Protein AF-A0A9Q1L3Q6-F1 (afdb_monomer_lite)

Radius of gyration: 24.38 Å; chains: 1; bounding box: 57×31×68 Å

Sequence (154 aa):
MLFAVGFIFLFTIGGLTGIVLANSGLDIALHDTYYMVAHFHYVLSMGAVFALFAGFHYWVGLSGMPRRIPDYPDAYAGWNSLSSFGSYISVVGICRFFVVVTITSSSGKNKRCAPSPWAIEQNPTTPEWMVQNPPAFHTFGELPAIKETESYVK

Secondary structure (DSSP, 8-state):
-HHHHHHHHHHHHHHHHHHHHT-HHHHHHHTTSHHHHHHHHHHSHHHHHHHHHHHHHHHHHHTT--TT-S---GGGHHHHHHHHHHHHHHHHHHHHHHHHHHHHHHS----PPPS-TT-SSSS-SSGGGGS-SSPPSSS-SS------------

Structure (mmCIF, N/CA/C/O backbone):
data_AF-A0A9Q1L3Q6-F1
#
_entry.id   AF-A0A9Q1L3Q6-F1
#
loop_
_atom_site.group_PDB
_atom_site.id
_atom_site.type_symbol
_atom_site.label_atom_id
_atom_site.label_alt_id
_atom_site.label_comp_id
_atom_site.label_asym_id
_atom_site.label_entity_id
_atom_site.label_seq_id
_atom_site.pdbx_PDB_ins_code
_atom_site.Cartn_x
_atom_site.Cartn_y
_atom_site.Cartn_z
_atom_site.occupancy
_atom_site.B_iso_or_equiv
_atom_site.auth_seq_id
_atom_site.auth_comp_id
_atom_site.auth_asym_id
_atom_site.auth_atom_id
_atom_site.pdbx_PDB_model_num
ATOM 1 N N . MET A 1 1 ? -1.006 -6.965 12.594 1.00 76.25 1 MET A N 1
ATOM 2 C CA . MET A 1 1 ? 0.444 -6.679 12.493 1.00 76.25 1 MET A CA 1
ATOM 3 C C . MET A 1 1 ? 1.090 -7.121 11.178 1.00 76.25 1 MET A C 1
ATOM 5 O O . MET A 1 1 ? 2.037 -6.470 10.770 1.00 76.25 1 MET A O 1
ATOM 9 N N . LEU A 1 2 ? 0.586 -8.147 10.473 1.00 69.31 2 LEU A N 1
ATOM 10 C CA . LEU A 1 2 ? 1.202 -8.666 9.233 1.00 69.31 2 LEU A CA 1
ATOM 11 C C . LEU A 1 2 ? 1.526 -7.595 8.172 1.00 69.31 2 LEU A C 1
ATOM 13 O O . LEU A 1 2 ? 2.633 -7.582 7.646 1.00 69.31 2 LEU A O 1
ATOM 17 N N . PHE A 1 3 ? 0.606 -6.663 7.905 1.00 73.06 3 PHE A N 1
ATOM 18 C CA . PHE A 1 3 ? 0.838 -5.580 6.939 1.00 73.06 3 PHE A CA 1
ATOM 19 C C . PHE A 1 3 ? 1.938 -4.603 7.371 1.00 73.06 3 PHE A C 1
ATOM 21 O O . PHE A 1 3 ? 2.746 -4.198 6.544 1.00 73.06 3 PHE A O 1
ATOM 28 N N . ALA A 1 4 ? 2.009 -4.264 8.662 1.00 71.81 4 ALA A N 1
ATOM 29 C CA . ALA A 1 4 ? 3.053 -3.392 9.197 1.00 71.81 4 ALA A CA 1
ATOM 30 C C . ALA A 1 4 ? 4.431 -4.069 9.141 1.00 71.81 4 ALA A C 1
ATOM 32 O O . ALA A 1 4 ? 5.402 -3.448 8.730 1.00 71.81 4 ALA A O 1
ATOM 33 N N . VAL A 1 5 ? 4.504 -5.360 9.479 1.00 77.19 5 VAL A N 1
ATOM 34 C CA . VAL A 1 5 ? 5.742 -6.150 9.375 1.00 77.19 5 VAL A CA 1
ATOM 35 C C . VAL A 1 5 ? 6.205 -6.246 7.920 1.00 77.19 5 VAL A C 1
ATOM 37 O O . VAL A 1 5 ? 7.378 -6.019 7.641 1.00 77.19 5 VAL A O 1
ATOM 40 N N . GLY A 1 6 ? 5.288 -6.519 6.986 1.00 76.00 6 GLY A N 1
ATOM 41 C CA . GLY A 1 6 ? 5.593 -6.531 5.555 1.00 76.00 6 GLY A CA 1
ATOM 42 C C . GLY A 1 6 ? 6.084 -5.173 5.048 1.00 76.00 6 GLY A C 1
ATOM 43 O O . GLY A 1 6 ? 7.076 -5.118 4.326 1.00 76.0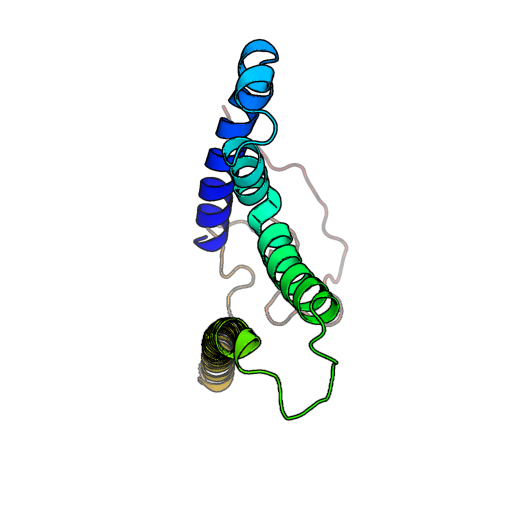0 6 GLY A O 1
ATOM 44 N N . PHE A 1 7 ? 5.444 -4.081 5.475 1.00 77.88 7 PHE A N 1
ATOM 45 C CA . PHE A 1 7 ? 5.878 -2.722 5.154 1.00 77.88 7 PHE A CA 1
ATOM 46 C C . PHE A 1 7 ? 7.282 -2.427 5.688 1.00 77.88 7 PHE A C 1
ATOM 48 O O . PHE A 1 7 ? 8.132 -2.007 4.912 1.00 77.88 7 PHE A O 1
ATOM 55 N N . ILE A 1 8 ? 7.547 -2.690 6.973 1.00 81.06 8 ILE A N 1
ATOM 56 C CA . ILE A 1 8 ? 8.865 -2.469 7.586 1.00 81.06 8 ILE A CA 1
ATOM 57 C C . ILE A 1 8 ? 9.928 -3.274 6.840 1.00 81.06 8 ILE A C 1
ATOM 59 O O . ILE A 1 8 ? 10.939 -2.712 6.450 1.00 81.06 8 ILE A O 1
ATOM 63 N N . PHE A 1 9 ? 9.686 -4.558 6.570 1.00 81.88 9 PHE A N 1
ATOM 64 C CA . PHE A 1 9 ? 10.639 -5.401 5.850 1.00 81.88 9 PHE A CA 1
ATOM 65 C C . PHE A 1 9 ? 10.983 -4.848 4.456 1.00 81.88 9 PHE A C 1
ATOM 67 O O . PHE A 1 9 ? 12.162 -4.667 4.146 1.00 81.88 9 PHE A O 1
ATOM 74 N N . LEU A 1 10 ? 9.974 -4.530 3.630 1.00 79.31 10 LEU A N 1
ATOM 75 C CA . LEU A 1 10 ? 10.202 -3.960 2.294 1.00 79.31 10 LEU A CA 1
ATOM 76 C C . LEU A 1 10 ? 10.886 -2.590 2.373 1.00 79.31 10 LEU A C 1
ATOM 78 O O . LEU A 1 10 ? 11.839 -2.334 1.637 1.00 79.31 10 LEU A O 1
ATOM 82 N N . PHE A 1 11 ? 10.422 -1.725 3.274 1.00 84.44 11 PHE A N 1
ATOM 83 C CA . PHE A 1 11 ? 10.943 -0.372 3.427 1.00 84.44 11 PHE A CA 1
ATOM 84 C C . PHE A 1 11 ? 12.377 -0.366 3.962 1.00 84.44 11 PHE A C 1
ATOM 86 O O . PHE A 1 11 ? 13.180 0.443 3.516 1.00 84.44 11 PHE A O 1
ATOM 93 N N . THR A 1 12 ? 12.744 -1.286 4.859 1.00 88.00 12 THR A N 1
ATOM 94 C CA . THR A 1 12 ? 14.122 -1.427 5.348 1.00 88.00 12 THR A CA 1
ATOM 95 C C . THR A 1 12 ? 15.062 -1.869 4.230 1.00 88.00 12 THR A C 1
ATOM 97 O O . THR A 1 12 ? 16.119 -1.269 4.070 1.00 88.00 12 THR A O 1
ATOM 100 N N . ILE A 1 13 ? 14.686 -2.857 3.410 1.00 88.31 13 ILE A N 1
ATOM 101 C CA . ILE A 1 13 ? 15.505 -3.276 2.256 1.00 88.31 13 ILE A CA 1
ATOM 102 C C . ILE A 1 13 ? 15.629 -2.135 1.233 1.00 88.31 13 ILE A C 1
ATOM 104 O O . ILE A 1 13 ? 16.727 -1.846 0.747 1.00 88.31 13 ILE A O 1
ATOM 108 N N . GLY A 1 14 ? 14.526 -1.435 0.953 1.00 87.50 14 GLY A N 1
ATOM 109 C CA . GLY A 1 14 ? 14.535 -0.226 0.130 1.00 87.50 14 GLY A CA 1
ATOM 110 C C . GLY A 1 14 ? 15.448 0.861 0.702 1.00 87.50 14 GLY A C 1
ATOM 111 O O . GLY A 1 14 ? 16.291 1.395 -0.007 1.00 87.50 14 GLY A O 1
ATOM 112 N N . GLY A 1 15 ? 15.373 1.136 2.000 1.00 88.62 15 GLY A N 1
ATOM 113 C CA . GLY A 1 15 ? 16.220 2.119 2.675 1.00 88.62 15 GLY A CA 1
ATOM 114 C C . GLY A 1 15 ? 17.710 1.768 2.626 1.00 88.62 15 GLY A C 1
ATOM 115 O O . GLY A 1 15 ? 18.526 2.629 2.306 1.00 88.62 15 GLY A O 1
ATOM 116 N N . LEU A 1 16 ? 18.076 0.502 2.862 1.00 93.06 16 LEU A N 1
ATOM 117 C CA . LEU A 1 16 ? 19.472 0.042 2.823 1.00 93.06 16 LE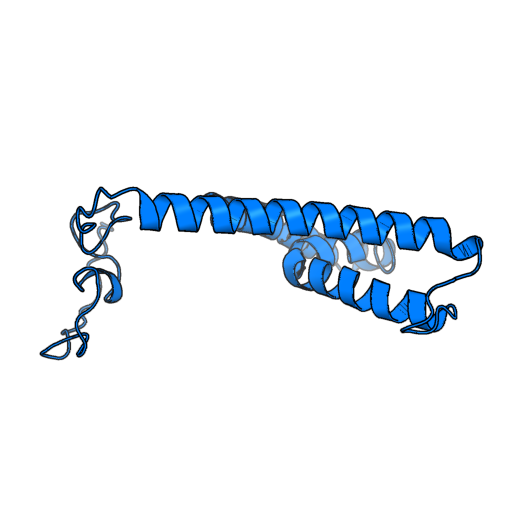U A CA 1
ATOM 118 C C . LEU A 1 16 ? 20.102 0.201 1.433 1.00 93.06 16 LEU A C 1
ATOM 120 O O . LEU A 1 16 ? 21.255 0.614 1.328 1.00 93.06 16 LEU A O 1
ATOM 124 N N . THR A 1 17 ? 19.347 -0.069 0.365 1.00 91.12 17 THR A N 1
ATOM 125 C CA . THR A 1 17 ? 19.823 0.172 -1.012 1.00 91.12 17 THR A CA 1
ATOM 126 C C . THR A 1 17 ? 19.997 1.665 -1.318 1.00 91.12 17 THR A C 1
ATOM 128 O O . THR A 1 17 ? 20.873 2.031 -2.098 1.00 91.12 17 THR A O 1
ATOM 131 N N . GLY A 1 18 ? 19.256 2.546 -0.637 1.00 89.12 18 GLY A N 1
ATOM 132 C CA . GLY A 1 18 ? 19.403 4.001 -0.764 1.00 89.12 18 GLY A CA 1
ATOM 133 C C . GLY A 1 18 ? 20.691 4.540 -0.156 1.00 89.12 18 GLY A C 1
ATOM 134 O O . GLY A 1 18 ? 21.278 5.472 -0.694 1.00 89.12 18 GLY A O 1
ATOM 135 N N . ILE A 1 19 ? 21.184 3.917 0.919 1.00 92.44 19 ILE A N 1
ATOM 136 C CA . ILE A 1 19 ? 22.479 4.273 1.522 1.00 92.44 19 ILE A CA 1
ATOM 137 C C . ILE A 1 19 ? 23.620 4.036 0.523 1.00 92.44 19 ILE A C 1
ATOM 139 O O . ILE A 1 19 ? 24.554 4.831 0.453 1.00 92.44 19 ILE A O 1
ATOM 143 N N . VAL A 1 20 ? 23.535 2.966 -0.274 1.00 91.50 20 VAL A N 1
ATOM 144 C CA . VAL A 1 20 ? 24.528 2.656 -1.314 1.00 91.50 20 VAL A CA 1
ATOM 145 C C . VAL A 1 20 ? 24.481 3.690 -2.441 1.00 91.50 20 VAL A C 1
ATOM 147 O O . VAL A 1 20 ? 25.534 4.164 -2.858 1.00 91.50 20 VAL A O 1
ATOM 150 N N . LEU A 1 21 ? 23.282 4.087 -2.884 1.00 89.56 21 LEU A N 1
ATOM 151 C CA . LEU A 1 21 ? 23.102 5.136 -3.900 1.00 89.56 21 LEU A CA 1
ATOM 152 C C . LEU A 1 21 ? 23.512 6.531 -3.414 1.00 89.56 21 LEU A C 1
ATOM 154 O O . LEU A 1 21 ? 23.900 7.370 -4.216 1.00 89.56 21 LEU A O 1
ATOM 158 N N . ALA A 1 22 ? 23.484 6.789 -2.106 1.00 91.38 22 ALA A N 1
ATOM 159 C CA . ALA A 1 22 ? 23.954 8.058 -1.552 1.00 91.38 22 ALA A CA 1
ATOM 160 C C . ALA A 1 22 ? 25.485 8.237 -1.656 1.00 91.38 22 ALA A C 1
ATOM 162 O O . ALA A 1 22 ? 25.994 9.336 -1.429 1.00 91.38 22 ALA A O 1
ATOM 163 N N . ASN A 1 23 ? 26.236 7.178 -1.986 1.00 94.88 23 ASN A N 1
ATOM 164 C CA . ASN A 1 23 ? 27.669 7.260 -2.242 1.00 94.88 23 ASN A CA 1
ATOM 165 C C . ASN A 1 23 ? 27.929 7.695 -3.691 1.00 94.88 23 ASN A C 1
ATOM 167 O O . ASN A 1 23 ? 27.738 6.915 -4.620 1.00 94.88 23 ASN A O 1
ATOM 171 N N . SER A 1 24 ? 28.462 8.905 -3.873 1.00 89.88 24 SER A N 1
ATOM 172 C CA . SER A 1 24 ? 28.727 9.487 -5.196 1.00 89.88 24 SER A CA 1
ATOM 173 C C . SER A 1 24 ? 29.686 8.674 -6.073 1.00 89.88 24 SER A C 1
ATOM 175 O O . SER A 1 24 ? 29.558 8.693 -7.293 1.00 89.88 24 SER A O 1
ATOM 177 N N . GLY A 1 25 ? 30.640 7.946 -5.484 1.00 91.50 25 GLY A N 1
ATOM 178 C CA . GLY A 1 25 ? 31.569 7.101 -6.235 1.00 91.50 25 GLY A CA 1
ATOM 179 C C . GLY A 1 25 ? 30.912 5.831 -6.776 1.00 91.50 25 GLY A C 1
ATOM 180 O O . GLY A 1 25 ? 31.247 5.386 -7.871 1.00 91.50 25 GLY A O 1
ATOM 181 N N . LEU A 1 26 ? 29.967 5.259 -6.023 1.00 89.75 26 LEU A N 1
ATOM 182 C CA . LEU A 1 26 ? 29.191 4.092 -6.453 1.00 89.75 26 LEU A CA 1
ATOM 183 C C . LEU A 1 26 ? 28.023 4.479 -7.359 1.00 89.75 26 LEU A C 1
ATOM 185 O O . LEU A 1 26 ? 27.696 3.716 -8.264 1.00 89.75 26 LEU A O 1
ATOM 189 N N . ASP A 1 27 ? 27.439 5.660 -7.156 1.00 91.06 27 ASP A N 1
ATOM 190 C CA . ASP A 1 27 ? 26.358 6.178 -7.990 1.00 91.06 27 ASP A CA 1
ATOM 191 C C . ASP A 1 27 ? 26.787 6.248 -9.458 1.00 91.06 27 ASP A C 1
ATOM 193 O O . ASP A 1 27 ? 26.083 5.727 -10.305 1.00 91.06 27 ASP A O 1
ATOM 197 N N . ILE A 1 28 ? 28.010 6.698 -9.766 1.00 91.12 28 ILE A N 1
ATOM 198 C CA . ILE A 1 28 ? 28.540 6.710 -11.146 1.00 91.12 28 ILE A CA 1
ATOM 199 C C . ILE A 1 28 ? 28.439 5.334 -11.834 1.00 91.12 28 ILE A C 1
ATOM 201 O O . ILE A 1 28 ? 28.194 5.262 -13.036 1.00 91.12 28 ILE A O 1
ATOM 205 N N . ALA A 1 29 ? 28.634 4.240 -11.091 1.00 91.19 29 ALA A N 1
ATOM 206 C CA . ALA A 1 29 ? 28.574 2.882 -11.630 1.00 91.19 29 ALA A CA 1
ATOM 207 C C . ALA A 1 29 ? 27.155 2.282 -11.633 1.00 91.19 29 ALA A C 1
ATOM 209 O O . ALA A 1 29 ? 26.886 1.356 -12.397 1.00 91.19 29 ALA A O 1
ATOM 210 N N . LEU A 1 30 ? 26.267 2.763 -10.759 1.00 91.94 30 LEU A N 1
ATOM 211 C CA . LEU A 1 30 ? 24.918 2.224 -10.554 1.00 91.94 30 LEU A CA 1
ATOM 212 C C . LEU A 1 30 ? 23.820 3.091 -11.190 1.00 91.94 30 LEU A C 1
ATOM 214 O O . LEU A 1 30 ? 22.677 2.630 -11.299 1.00 91.94 30 LEU A O 1
ATOM 218 N N . HIS A 1 31 ? 24.155 4.302 -11.632 1.00 92.75 31 HIS A N 1
ATOM 219 C CA . HIS A 1 31 ? 23.248 5.235 -12.286 1.00 92.75 31 HIS A CA 1
ATOM 220 C C . HIS A 1 31 ? 22.663 4.616 -13.559 1.00 92.75 31 HIS A C 1
ATOM 222 O O . HIS A 1 31 ? 23.350 3.917 -14.302 1.00 92.75 31 HIS A O 1
ATOM 228 N N . ASP A 1 32 ? 21.366 4.834 -13.784 1.00 88.62 32 ASP A N 1
ATOM 229 C CA . ASP A 1 32 ? 20.590 4.283 -14.908 1.00 88.62 32 ASP A CA 1
ATOM 230 C C . ASP A 1 32 ? 20.598 2.747 -15.036 1.00 88.62 32 ASP A C 1
ATOM 232 O O . ASP A 1 32 ? 20.167 2.187 -16.047 1.00 88.62 32 ASP A O 1
ATOM 236 N N . THR A 1 33 ? 21.028 2.033 -13.993 1.00 91.81 33 THR A N 1
ATOM 237 C CA . THR A 1 33 ? 20.904 0.575 -13.921 1.00 91.81 33 THR A CA 1
ATOM 238 C C . THR A 1 33 ? 19.617 0.153 -13.213 1.00 91.81 33 THR A C 1
ATOM 240 O O . THR A 1 33 ? 18.973 0.919 -12.488 1.00 91.81 33 THR A O 1
ATOM 243 N N . TYR A 1 34 ? 19.272 -1.133 -13.334 1.00 88.06 34 TYR A N 1
ATOM 244 C CA . TYR A 1 34 ? 18.162 -1.727 -12.581 1.00 88.06 34 TYR A CA 1
ATOM 245 C C . TYR A 1 34 ? 18.317 -1.616 -11.060 1.00 88.06 34 TYR A C 1
ATOM 247 O O . TYR A 1 34 ? 17.325 -1.765 -10.351 1.00 88.06 34 TYR A O 1
ATOM 255 N N . TYR A 1 35 ? 19.518 -1.329 -10.546 1.00 87.44 35 TYR A N 1
ATOM 256 C CA . TYR A 1 35 ? 19.735 -1.104 -9.120 1.00 87.44 35 TYR A CA 1
ATOM 257 C C . TYR A 1 35 ? 18.986 0.143 -8.619 1.00 87.44 35 TYR A C 1
ATOM 259 O O . TYR A 1 35 ? 18.279 0.072 -7.614 1.00 87.44 35 TYR A O 1
ATOM 267 N N . MET A 1 36 ? 19.057 1.256 -9.360 1.00 86.12 36 MET A N 1
ATOM 268 C CA . MET A 1 36 ? 18.342 2.500 -9.047 1.00 86.12 36 MET A CA 1
ATOM 269 C C . MET A 1 36 ? 16.824 2.309 -9.153 1.00 86.12 36 MET A C 1
ATOM 271 O O . MET A 1 36 ? 16.079 2.660 -8.237 1.00 86.12 36 MET A O 1
ATOM 275 N N . VAL A 1 37 ? 16.365 1.641 -10.215 1.00 83.94 37 VAL A N 1
ATOM 276 C CA . VAL A 1 37 ? 14.944 1.319 -10.403 1.00 83.94 37 VAL A CA 1
ATOM 277 C C . VAL A 1 37 ? 14.427 0.444 -9.258 1.00 83.94 37 VAL A C 1
ATOM 279 O O . VAL A 1 37 ? 13.413 0.779 -8.648 1.00 83.94 37 VAL A O 1
ATOM 282 N N . ALA A 1 38 ? 15.127 -0.642 -8.915 1.00 83.75 38 ALA A N 1
ATOM 283 C CA . ALA A 1 38 ? 14.736 -1.546 -7.835 1.00 83.75 38 ALA A CA 1
ATOM 284 C C . ALA A 1 38 ? 14.705 -0.844 -6.470 1.00 83.75 38 ALA A C 1
ATOM 286 O O . ALA A 1 38 ? 13.758 -1.048 -5.711 1.00 83.75 38 ALA A O 1
ATOM 287 N N . HIS A 1 39 ? 15.681 0.024 -6.179 1.00 87.00 39 HIS A N 1
ATOM 288 C CA . HIS A 1 39 ? 15.695 0.843 -4.967 1.00 87.00 39 HIS A CA 1
ATOM 289 C C . HIS A 1 39 ? 14.400 1.656 -4.822 1.00 87.00 39 HIS A C 1
ATOM 291 O O . HIS A 1 39 ? 13.682 1.519 -3.826 1.00 87.00 39 HIS A O 1
ATOM 297 N N . PHE A 1 40 ? 14.040 2.429 -5.852 1.00 84.19 40 PHE A N 1
ATOM 298 C CA . PHE A 1 40 ? 12.799 3.201 -5.843 1.00 84.19 40 PHE A CA 1
ATOM 299 C C . PHE A 1 40 ? 11.559 2.310 -5.771 1.00 84.19 40 PHE A C 1
ATOM 301 O O . PHE A 1 40 ? 10.601 2.679 -5.104 1.00 84.19 40 PHE A O 1
ATOM 308 N N . HIS A 1 41 ? 11.561 1.122 -6.380 1.00 78.94 41 HIS A N 1
ATOM 309 C CA . HIS A 1 41 ? 10.427 0.197 -6.291 1.00 78.94 41 HIS A CA 1
ATOM 310 C C . HIS A 1 41 ? 10.250 -0.394 -4.890 1.00 78.94 41 HIS A C 1
ATOM 312 O O . HIS A 1 41 ? 9.114 -0.597 -4.474 1.00 78.94 41 HIS A O 1
ATOM 318 N N . TYR A 1 42 ? 11.320 -0.634 -4.131 1.00 78.69 42 TYR A N 1
ATOM 319 C CA . TYR A 1 42 ? 11.202 -1.089 -2.743 1.00 78.69 42 TYR A CA 1
ATOM 320 C C . TYR A 1 42 ? 10.733 0.027 -1.800 1.00 78.69 42 TYR A C 1
ATOM 322 O O . TYR A 1 42 ? 9.905 -0.227 -0.925 1.00 78.69 42 TYR A O 1
ATOM 330 N N . VAL A 1 43 ? 11.190 1.267 -2.010 1.00 77.00 43 VAL A N 1
ATOM 331 C CA . VAL A 1 43 ? 10.812 2.430 -1.182 1.00 77.00 43 VAL A CA 1
ATOM 332 C C . VAL A 1 43 ? 9.424 2.973 -1.540 1.00 77.00 43 VAL A C 1
ATOM 334 O O . VAL A 1 43 ? 8.643 3.318 -0.657 1.00 77.00 43 VAL A O 1
ATOM 337 N N . LEU A 1 44 ? 9.081 3.008 -2.828 1.00 77.75 44 LEU A N 1
ATOM 338 C CA . LEU A 1 44 ? 7.818 3.530 -3.351 1.00 77.75 44 LEU A CA 1
ATOM 339 C C . LEU A 1 44 ? 6.816 2.420 -3.681 1.00 77.75 44 LEU A C 1
ATOM 341 O O . LEU A 1 44 ? 5.864 2.700 -4.393 1.00 77.75 44 LEU A O 1
ATOM 345 N N . SER A 1 45 ? 6.986 1.179 -3.210 1.00 66.75 45 SER A N 1
ATOM 346 C CA . SER A 1 45 ? 6.264 -0.012 -3.714 1.00 66.75 45 SER A CA 1
ATOM 347 C C . SER A 1 45 ? 4.745 0.142 -3.895 1.00 66.75 45 SER A C 1
ATOM 349 O O . SER A 1 45 ? 4.209 -0.297 -4.909 1.00 66.75 45 SER A O 1
ATOM 351 N N . MET A 1 46 ? 4.039 0.837 -2.997 1.00 63.34 46 MET A N 1
ATOM 352 C CA . MET A 1 46 ? 2.616 1.181 -3.184 1.00 63.34 46 MET A CA 1
ATOM 353 C C . MET A 1 46 ? 2.375 2.122 -4.379 1.00 63.34 46 MET A C 1
ATOM 355 O O . MET A 1 46 ? 1.477 1.892 -5.188 1.00 63.34 46 MET A O 1
ATOM 359 N N . GLY A 1 47 ? 3.204 3.156 -4.520 1.00 60.19 47 GLY A N 1
ATOM 360 C CA . GLY A 1 47 ? 3.241 4.026 -5.693 1.00 60.19 47 GLY A CA 1
ATOM 361 C C . GLY A 1 47 ? 3.739 3.311 -6.951 1.00 60.19 47 GLY A C 1
ATOM 362 O O . GLY A 1 47 ? 3.254 3.615 -8.030 1.00 60.19 47 GLY A O 1
ATOM 363 N N . ALA A 1 48 ? 4.629 2.321 -6.831 1.00 61.38 48 ALA A N 1
ATOM 364 C CA . ALA A 1 48 ? 5.132 1.521 -7.944 1.00 61.38 48 ALA A CA 1
ATOM 365 C C . ALA A 1 48 ? 4.064 0.571 -8.497 1.00 61.38 48 ALA A C 1
ATOM 367 O O . ALA A 1 48 ? 3.938 0.444 -9.708 1.00 61.38 48 ALA A O 1
ATOM 368 N N . VAL A 1 49 ? 3.237 -0.039 -7.640 1.00 66.44 49 VAL A N 1
ATOM 369 C CA . VAL A 1 49 ? 2.063 -0.815 -8.078 1.00 66.44 49 VAL A CA 1
ATOM 370 C C . VAL A 1 49 ? 1.074 0.097 -8.808 1.00 66.44 49 VAL A C 1
ATOM 372 O O . VAL A 1 49 ? 0.639 -0.229 -9.911 1.00 66.44 49 VAL A O 1
ATOM 375 N N . PHE A 1 50 ? 0.772 1.277 -8.257 1.00 61.69 50 PHE A N 1
ATOM 376 C CA . PHE A 1 50 ? -0.071 2.269 -8.931 1.00 61.69 50 PHE A CA 1
ATOM 377 C C . PHE A 1 50 ? 0.535 2.748 -10.264 1.00 61.69 50 PHE A C 1
ATOM 379 O O . PHE A 1 50 ? -0.172 2.809 -11.267 1.00 61.69 50 PHE A O 1
ATOM 386 N N . ALA A 1 51 ? 1.839 3.025 -10.307 1.00 58.28 51 ALA A N 1
ATOM 387 C CA . ALA A 1 51 ? 2.564 3.458 -11.498 1.00 58.28 51 ALA A CA 1
ATOM 388 C C . ALA A 1 51 ? 2.700 2.345 -12.547 1.00 58.28 51 ALA A C 1
ATOM 390 O O . ALA A 1 51 ? 2.672 2.644 -13.734 1.00 58.28 51 ALA A O 1
ATOM 391 N N . LEU A 1 52 ? 2.774 1.072 -12.147 1.00 64.94 52 LEU A N 1
ATOM 392 C CA . LEU A 1 52 ? 2.711 -0.078 -13.052 1.00 64.94 52 LEU A CA 1
ATOM 393 C C . LEU A 1 52 ? 1.341 -0.175 -13.716 1.00 64.94 52 LEU A C 1
ATOM 395 O O . LEU A 1 52 ? 1.268 -0.326 -14.932 1.00 64.94 52 LEU A O 1
ATOM 399 N N . PHE A 1 53 ? 0.251 -0.037 -12.956 1.00 64.56 53 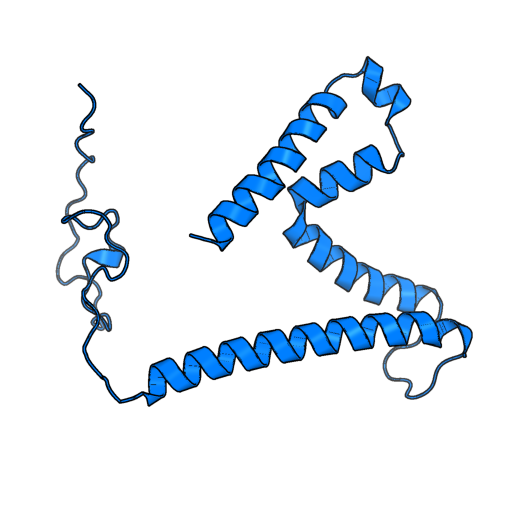PHE A N 1
ATOM 400 C CA . PHE A 1 53 ? -1.094 -0.031 -13.535 1.00 64.56 53 PHE A CA 1
ATOM 401 C C . PHE A 1 53 ? -1.340 1.209 -14.402 1.00 64.56 53 PHE A C 1
ATOM 403 O O . PHE A 1 53 ? -1.865 1.081 -15.509 1.00 64.56 53 PHE A O 1
ATOM 410 N N . ALA A 1 54 ? -0.938 2.396 -13.946 1.00 63.62 54 ALA A N 1
ATOM 411 C CA . ALA A 1 54 ? -1.063 3.641 -14.700 1.00 63.62 54 ALA A CA 1
ATOM 412 C C . ALA A 1 54 ? -0.189 3.633 -15.964 1.00 63.62 54 ALA A C 1
ATOM 414 O O . ALA A 1 54 ? -0.649 4.010 -17.040 1.00 63.62 54 ALA A O 1
ATOM 415 N N . GLY A 1 55 ? 1.041 3.135 -15.852 1.00 66.62 55 GLY A N 1
ATOM 416 C CA . GLY A 1 55 ? 1.982 2.955 -16.947 1.00 66.62 55 GLY A CA 1
ATOM 417 C C . GLY A 1 55 ? 1.476 1.939 -17.962 1.00 66.62 55 GLY A C 1
ATOM 418 O O . GLY A 1 55 ? 1.410 2.249 -19.145 1.00 66.62 55 GLY A O 1
ATOM 419 N N . PHE A 1 56 ? 1.015 0.769 -17.523 1.00 67.94 56 PHE A N 1
ATOM 420 C CA . PHE A 1 56 ? 0.400 -0.217 -18.411 1.00 67.94 56 PHE A CA 1
ATOM 421 C C . PHE A 1 56 ? -0.750 0.400 -19.230 1.00 67.94 56 PHE A C 1
ATOM 423 O O . PHE A 1 56 ? -0.767 0.276 -20.451 1.00 67.94 56 PHE A O 1
ATOM 430 N N . HIS A 1 57 ? -1.651 1.162 -18.597 1.00 65.12 57 HIS A N 1
ATOM 431 C CA . HIS A 1 57 ? -2.738 1.864 -19.298 1.00 65.12 57 HIS A CA 1
ATOM 432 C C . HIS A 1 57 ? -2.262 2.995 -20.224 1.00 65.12 57 HIS A C 1
ATOM 434 O O . HIS A 1 57 ? -2.950 3.329 -21.192 1.00 65.12 57 HIS A O 1
ATOM 440 N N . TYR A 1 58 ? -1.123 3.614 -19.920 1.00 68.12 58 TYR A N 1
ATOM 441 C CA . TYR A 1 58 ? -0.547 4.700 -20.707 1.00 68.12 58 TYR A CA 1
ATOM 442 C C . TYR A 1 58 ? 0.211 4.178 -21.937 1.00 68.12 58 TYR A C 1
ATOM 444 O O . TYR A 1 58 ? -0.097 4.578 -23.059 1.00 68.12 58 TYR A O 1
ATOM 452 N N . TRP A 1 59 ? 1.146 3.240 -21.757 1.00 67.38 59 TRP A N 1
ATOM 453 C CA . TRP A 1 59 ? 1.993 2.711 -22.832 1.00 67.38 59 TRP A CA 1
ATOM 454 C C . TRP A 1 59 ? 1.251 1.784 -23.792 1.00 67.38 59 TRP A C 1
ATOM 456 O O . TRP A 1 59 ? 1.501 1.877 -24.988 1.00 67.38 59 TRP A O 1
ATOM 466 N N . VAL A 1 60 ? 0.297 0.969 -23.323 1.00 68.44 60 VAL A N 1
ATOM 467 C CA . VAL A 1 60 ? -0.571 0.176 -24.219 1.00 68.44 60 VAL A CA 1
ATOM 468 C C . VAL A 1 60 ? -1.433 1.096 -25.099 1.00 68.44 60 VAL A C 1
ATOM 470 O O . VAL A 1 60 ? -1.656 0.822 -26.278 1.00 68.44 60 VAL A O 1
ATOM 473 N N . GLY A 1 61 ? -1.855 2.246 -24.561 1.00 64.62 61 GLY A N 1
ATOM 474 C CA . GLY A 1 61 ? -2.526 3.289 -25.338 1.00 64.62 61 GLY A CA 1
ATOM 475 C C . GLY A 1 61 ? -1.604 3.946 -26.370 1.00 64.62 61 GLY A C 1
ATOM 476 O O . GLY A 1 61 ? -2.010 4.138 -27.514 1.00 64.62 61 GLY A O 1
ATOM 477 N N . LEU A 1 62 ? -0.357 4.249 -25.991 1.00 69.12 62 LEU A N 1
ATOM 478 C CA . LEU A 1 62 ? 0.644 4.855 -26.876 1.00 69.12 62 LEU A CA 1
ATOM 479 C C . LEU A 1 62 ? 1.097 3.912 -27.999 1.00 69.12 62 LEU A C 1
ATOM 481 O O . LEU A 1 62 ? 1.328 4.366 -29.115 1.00 69.12 62 LEU A O 1
ATOM 485 N N . SER A 1 63 ? 1.190 2.606 -27.735 1.00 71.62 63 SER A N 1
ATOM 486 C CA . SER A 1 63 ? 1.525 1.612 -28.759 1.00 71.62 63 SER A CA 1
ATOM 487 C C . SER A 1 63 ? 0.413 1.449 -29.807 1.00 71.62 63 SER A C 1
ATOM 489 O O . SER A 1 63 ? 0.637 0.874 -30.867 1.00 71.62 63 SER A O 1
ATOM 491 N N . GLY A 1 64 ? -0.768 2.028 -29.579 1.00 71.81 64 GLY A N 1
ATOM 492 C CA . GLY A 1 64 ? -1.855 2.042 -30.553 1.00 71.81 64 GLY A CA 1
ATOM 493 C C . GLY A 1 64 ? -2.944 1.023 -30.253 1.00 71.81 64 GLY A C 1
ATOM 494 O O . GLY A 1 64 ? -3.621 0.592 -31.180 1.00 71.81 64 GLY A O 1
ATOM 495 N N . MET A 1 65 ? -3.137 0.644 -28.983 1.00 76.44 65 MET A N 1
ATOM 496 C CA . MET A 1 65 ? -4.364 -0.017 -28.540 1.00 76.44 65 MET A CA 1
ATOM 497 C C . MET A 1 65 ? -5.397 1.059 -28.151 1.00 76.44 65 MET A C 1
ATOM 499 O O . MET A 1 65 ? -5.339 1.618 -27.049 1.00 76.44 65 MET A O 1
ATOM 503 N N . PRO A 1 66 ? -6.337 1.412 -29.045 1.00 72.38 66 PRO A N 1
ATOM 504 C CA . PRO A 1 66 ? -7.391 2.369 -28.740 1.00 72.38 66 PRO A CA 1
ATOM 505 C C . PRO A 1 66 ? -8.317 1.846 -27.637 1.00 72.38 66 PRO A C 1
ATOM 507 O O . PRO A 1 66 ? -8.658 0.667 -27.561 1.00 72.38 66 PRO A O 1
ATOM 510 N N . ARG A 1 67 ? -8.763 2.751 -26.764 1.00 76.62 67 ARG A N 1
ATOM 511 C CA . ARG A 1 67 ? -9.728 2.415 -25.711 1.00 76.62 67 ARG A CA 1
ATOM 512 C C . ARG A 1 67 ? -11.091 2.113 -26.338 1.00 76.62 67 ARG A C 1
ATOM 514 O O . ARG A 1 67 ? -11.513 2.823 -27.244 1.00 76.62 67 ARG A O 1
ATOM 521 N N . ARG A 1 68 ? -11.822 1.154 -25.757 1.00 79.38 68 ARG A N 1
ATOM 522 C CA . ARG A 1 68 ? -13.200 0.770 -26.142 1.00 79.38 68 ARG A CA 1
ATOM 523 C C . ARG A 1 68 ? -13.327 0.075 -27.504 1.00 79.38 68 ARG A C 1
ATOM 525 O O . ARG A 1 68 ? -14.421 0.063 -28.061 1.00 79.38 68 ARG A O 1
ATOM 532 N N . ILE A 1 69 ? -12.250 -0.515 -28.015 1.00 78.44 69 ILE A N 1
ATOM 533 C CA . ILE A 1 69 ? -12.314 -1.396 -29.184 1.00 78.44 69 ILE A CA 1
ATOM 534 C C . ILE A 1 69 ? -12.366 -2.860 -28.699 1.00 78.44 69 ILE A C 1
ATOM 536 O O . ILE A 1 69 ? -11.551 -3.228 -27.850 1.00 78.44 69 ILE A O 1
ATOM 540 N N . PRO A 1 70 ? -13.345 -3.671 -29.150 1.00 77.44 70 PRO A N 1
ATOM 541 C CA . PRO A 1 70 ? -13.484 -5.070 -28.730 1.00 77.44 70 PRO A CA 1
ATOM 542 C C . PRO A 1 70 ? -12.349 -5.991 -29.200 1.00 77.44 70 PRO A C 1
ATOM 544 O O . PRO A 1 70 ? -12.071 -6.996 -28.550 1.00 77.44 70 PRO A O 1
ATOM 547 N N . ASP A 1 71 ? -11.714 -5.663 -30.321 1.00 80.81 71 ASP A N 1
ATOM 548 C CA . ASP A 1 71 ? -10.663 -6.423 -30.987 1.00 80.81 71 ASP A CA 1
ATOM 549 C C . ASP A 1 71 ? -9.335 -5.645 -31.053 1.00 80.81 71 ASP A C 1
ATOM 551 O O . ASP A 1 71 ? -9.288 -4.417 -31.025 1.00 80.81 71 ASP A O 1
ATOM 555 N N . TYR A 1 72 ? -8.212 -6.364 -31.082 1.00 79.56 72 TYR A N 1
ATOM 556 C CA . TYR A 1 72 ? -6.876 -5.766 -31.122 1.00 79.56 72 TYR A CA 1
ATOM 557 C C . TYR A 1 72 ? -5.895 -6.671 -31.893 1.00 79.56 72 TYR A C 1
ATOM 559 O O . TYR A 1 72 ? -6.099 -7.887 -31.936 1.00 79.56 72 TYR A O 1
ATOM 567 N N . PRO A 1 73 ? -4.829 -6.111 -32.500 1.00 84.69 73 PRO A N 1
ATOM 568 C CA . PRO A 1 73 ? -3.798 -6.892 -33.187 1.00 84.69 73 PRO A CA 1
ATOM 569 C C . PRO A 1 73 ? -3.163 -7.967 -32.295 1.00 84.69 73 PRO A C 1
ATOM 571 O O . PRO A 1 73 ? -2.943 -7.745 -31.103 1.00 84.69 73 PRO A O 1
ATOM 574 N N . ASP A 1 74 ? -2.800 -9.105 -32.884 1.00 84.75 74 ASP A N 1
ATOM 575 C CA . ASP A 1 74 ? -2.165 -10.249 -32.209 1.00 84.75 74 ASP A CA 1
ATOM 576 C C . ASP A 1 74 ? -0.917 -9.878 -31.383 1.00 84.75 74 ASP A C 1
ATOM 578 O O . ASP A 1 74 ? -0.696 -10.441 -30.309 1.00 84.75 74 ASP A O 1
ATOM 582 N N . ALA A 1 75 ? -0.169 -8.856 -31.804 1.00 83.69 75 ALA A N 1
ATOM 583 C CA . ALA A 1 75 ? 0.958 -8.273 -31.076 1.00 83.69 75 ALA A CA 1
ATOM 584 C C . ALA A 1 75 ? 0.624 -7.839 -29.629 1.00 83.69 75 ALA A C 1
ATOM 586 O O . ALA A 1 75 ? 1.502 -7.844 -28.764 1.00 83.69 75 ALA A O 1
ATOM 587 N N . TYR A 1 76 ? -0.635 -7.497 -29.330 1.00 80.44 76 TYR A N 1
ATOM 588 C CA . TYR A 1 76 ? -1.083 -7.094 -27.989 1.00 80.44 76 TYR A CA 1
ATOM 589 C C . TYR A 1 76 ? -1.658 -8.238 -27.149 1.00 80.44 76 TYR A C 1
ATOM 591 O O . TYR A 1 76 ? -1.972 -8.033 -25.974 1.00 80.44 76 TYR A O 1
ATOM 599 N N . ALA A 1 77 ? -1.754 -9.456 -27.692 1.00 82.31 77 ALA A N 1
ATOM 600 C CA . ALA A 1 77 ? -2.328 -10.600 -26.985 1.00 82.31 77 ALA A CA 1
ATOM 601 C C . ALA A 1 77 ? -1.589 -10.926 -25.678 1.00 82.31 77 ALA A C 1
ATOM 603 O O . ALA A 1 77 ? -2.232 -11.193 -24.661 1.00 82.31 77 ALA A O 1
ATOM 604 N N . GLY A 1 78 ? -0.254 -10.837 -25.669 1.00 81.38 78 GLY A N 1
ATOM 605 C CA . GLY A 1 78 ? 0.548 -11.050 -24.459 1.00 81.38 78 GLY A CA 1
ATOM 606 C C . GLY A 1 78 ? 0.251 -10.020 -23.363 1.00 81.38 78 GLY A C 1
ATOM 607 O O . GLY A 1 78 ? 0.035 -10.384 -22.206 1.00 81.38 78 GLY A O 1
ATOM 608 N N . TRP A 1 79 ? 0.158 -8.740 -23.735 1.00 78.56 79 TRP A N 1
ATOM 609 C CA . TRP A 1 79 ? -0.150 -7.649 -22.807 1.00 78.56 79 TRP A CA 1
ATOM 610 C C . TRP A 1 79 ? -1.566 -7.753 -22.239 1.00 78.56 79 TRP A C 1
ATOM 612 O O . TRP A 1 79 ? -1.756 -7.591 -21.032 1.00 78.56 79 TRP A O 1
ATOM 622 N N . ASN A 1 80 ? -2.549 -8.098 -23.073 1.00 81.69 80 ASN A N 1
ATOM 623 C CA . ASN A 1 80 ? -3.913 -8.330 -22.607 1.00 81.69 80 ASN A CA 1
ATOM 624 C C . ASN A 1 80 ? -4.005 -9.544 -21.664 1.00 81.69 80 ASN A C 1
ATOM 626 O O . ASN A 1 80 ? -4.711 -9.489 -20.658 1.00 81.69 80 ASN A O 1
ATOM 630 N N . SER A 1 81 ? -3.256 -10.616 -21.939 1.00 82.81 81 SER A N 1
ATOM 631 C CA . SER A 1 81 ? -3.198 -11.803 -21.076 1.00 82.81 81 SER A CA 1
ATOM 632 C C . SER A 1 81 ? -2.647 -11.477 -19.683 1.00 82.81 81 SER A C 1
ATOM 634 O O . SER A 1 81 ? -3.259 -11.832 -18.674 1.00 82.81 81 SER A O 1
ATOM 636 N N . LEU A 1 82 ? -1.551 -10.713 -19.607 1.00 81.44 82 LEU A N 1
ATOM 637 C CA . LEU A 1 82 ? -0.975 -10.268 -18.334 1.00 81.44 82 LEU A CA 1
ATOM 638 C C . LEU A 1 82 ? -1.942 -9.370 -17.546 1.00 81.44 82 LEU A C 1
ATOM 640 O O . LEU A 1 82 ? -2.118 -9.558 -16.340 1.00 81.44 82 LEU A O 1
ATOM 644 N N . SER A 1 83 ? -2.599 -8.425 -18.225 1.00 80.25 83 SER A N 1
ATOM 645 C CA . SER A 1 83 ? -3.616 -7.558 -17.615 1.00 80.25 83 SER A CA 1
ATOM 646 C C . SER A 1 83 ? -4.793 -8.360 -17.066 1.00 80.25 83 SER A C 1
ATOM 648 O O . SER A 1 83 ? -5.218 -8.158 -15.927 1.00 80.25 83 SER A O 1
ATOM 650 N N . SER A 1 84 ? -5.271 -9.329 -17.848 1.00 82.69 84 SER A N 1
ATOM 651 C CA . SER A 1 84 ? -6.365 -10.221 -17.467 1.00 82.69 84 SER A CA 1
ATOM 652 C C . SER A 1 84 ? -5.990 -11.060 -16.248 1.00 82.69 84 SER A C 1
ATOM 654 O O . SER A 1 84 ? -6.761 -11.142 -15.296 1.00 82.69 84 SER A O 1
ATOM 656 N N . PHE A 1 85 ? -4.777 -11.616 -16.217 1.00 84.88 85 PHE A N 1
ATOM 657 C CA . PHE A 1 85 ? -4.274 -12.365 -15.066 1.00 84.88 85 PHE A CA 1
ATOM 658 C C . PHE A 1 85 ? -4.209 -11.507 -13.794 1.00 84.88 85 PHE A C 1
ATOM 660 O O . PHE A 1 85 ? -4.706 -11.920 -12.744 1.00 84.88 85 PHE A O 1
ATOM 667 N N . GLY A 1 86 ? -3.674 -10.285 -13.890 1.00 80.56 86 GLY A N 1
ATOM 668 C CA . GLY A 1 86 ? -3.670 -9.327 -12.782 1.00 80.56 86 GLY A CA 1
ATOM 669 C C . GLY A 1 86 ? -5.083 -8.982 -12.299 1.00 80.56 86 GLY A C 1
ATOM 670 O O . GLY A 1 86 ? -5.339 -8.975 -11.094 1.00 80.56 86 GLY A O 1
ATOM 671 N N . SER A 1 87 ? -6.020 -8.784 -13.232 1.00 81.12 87 SER A N 1
ATOM 672 C CA . SER A 1 87 ? -7.434 -8.541 -12.930 1.00 81.12 87 SER A CA 1
ATOM 673 C C . SER A 1 87 ? -8.067 -9.714 -12.176 1.00 81.12 87 SER A C 1
ATOM 675 O O . SER A 1 87 ? -8.706 -9.497 -11.146 1.00 81.12 87 SER A O 1
ATOM 677 N N . TYR A 1 88 ? -7.825 -10.960 -12.600 1.00 87.12 88 TYR A N 1
ATOM 678 C CA . TYR A 1 88 ? -8.328 -12.142 -11.894 1.00 87.12 88 TYR A CA 1
ATOM 679 C C . TYR A 1 88 ? -7.804 -12.230 -10.456 1.00 87.12 88 TYR A C 1
ATOM 681 O O . TYR A 1 88 ? -8.586 -12.502 -9.543 1.00 87.12 88 TYR A O 1
ATOM 689 N N . ILE A 1 89 ? -6.521 -11.938 -10.218 1.00 86.62 89 ILE A N 1
ATOM 690 C CA . ILE A 1 89 ? -5.954 -11.895 -8.858 1.00 86.62 89 ILE A CA 1
ATOM 691 C C . ILE A 1 89 ? -6.649 -10.820 -8.013 1.00 86.62 89 ILE A C 1
ATOM 693 O O . ILE A 1 89 ? -7.011 -11.079 -6.861 1.00 86.62 89 ILE A O 1
ATOM 697 N N . SER A 1 90 ? -6.882 -9.630 -8.575 1.00 84.00 90 SER A N 1
ATOM 698 C CA . SER A 1 90 ? -7.613 -8.561 -7.886 1.00 84.00 90 SER A CA 1
ATOM 699 C C . SER A 1 90 ? -9.048 -8.970 -7.552 1.00 84.00 90 SER A C 1
ATOM 701 O O . SER A 1 90 ? -9.490 -8.743 -6.427 1.00 84.00 90 SER A O 1
ATOM 703 N N . VAL A 1 91 ? -9.759 -9.625 -8.476 1.00 89.00 91 VAL A N 1
ATOM 704 C CA . VAL A 1 91 ? -11.120 -10.132 -8.241 1.00 89.00 91 VAL A CA 1
ATOM 705 C C . VAL A 1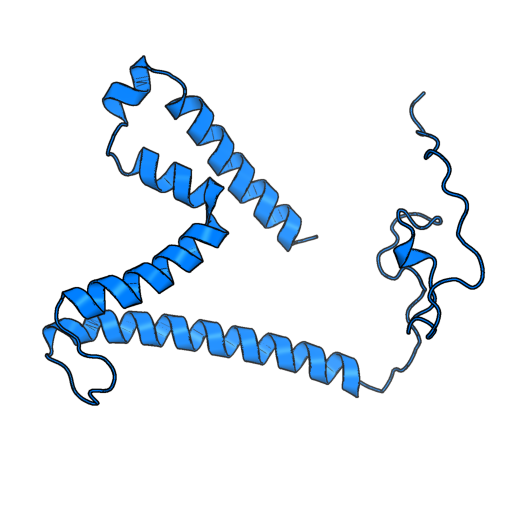 91 ? -11.127 -11.153 -7.106 1.00 89.00 91 VAL A C 1
ATOM 707 O O . VAL A 1 91 ? -11.932 -11.021 -6.188 1.00 89.00 91 VAL A O 1
ATOM 710 N N . VAL A 1 92 ? -10.201 -12.117 -7.093 1.00 91.56 92 VAL A N 1
ATOM 711 C CA . VAL A 1 92 ? -10.090 -13.099 -5.998 1.00 91.56 92 VAL A CA 1
ATOM 712 C C . VAL A 1 92 ? -9.823 -12.407 -4.656 1.00 91.56 92 VAL A C 1
ATOM 714 O O . VAL A 1 92 ? -10.459 -12.748 -3.655 1.00 91.56 92 VAL A O 1
ATOM 717 N N . GLY A 1 93 ? -8.939 -11.405 -4.624 1.00 87.38 93 GLY A N 1
ATOM 718 C CA . GLY A 1 93 ? -8.658 -10.608 -3.426 1.00 87.38 93 GLY A CA 1
ATOM 719 C C . GLY A 1 93 ? -9.884 -9.844 -2.913 1.00 87.38 93 GLY A C 1
ATOM 720 O O . GLY A 1 93 ? -10.197 -9.901 -1.722 1.00 87.38 93 GLY A O 1
ATOM 721 N N . ILE A 1 94 ? -10.623 -9.192 -3.815 1.00 89.19 94 ILE A N 1
ATOM 722 C CA . ILE A 1 94 ? -11.857 -8.459 -3.499 1.00 89.19 94 ILE A CA 1
ATOM 723 C C . ILE A 1 94 ? -12.948 -9.418 -3.008 1.00 89.19 94 ILE A C 1
ATOM 725 O O . ILE A 1 94 ? -13.566 -9.172 -1.971 1.00 89.19 94 ILE A O 1
ATOM 729 N N . CYS A 1 95 ? -13.156 -10.548 -3.688 1.00 91.62 95 CYS A N 1
ATOM 730 C CA . CYS A 1 95 ? -14.099 -11.576 -3.253 1.00 91.62 95 CYS A CA 1
ATOM 731 C C . CYS A 1 95 ? -13.742 -12.094 -1.858 1.00 91.62 95 CYS A C 1
ATOM 733 O O . CYS A 1 95 ? -14.617 -12.186 -1.000 1.00 91.62 95 CYS A O 1
ATOM 735 N N . ARG A 1 96 ? -12.461 -12.377 -1.584 1.00 91.31 96 ARG A N 1
ATOM 736 C CA . ARG A 1 96 ? -12.007 -12.816 -0.257 1.00 91.31 96 ARG A CA 1
ATOM 737 C C . ARG A 1 96 ? -12.289 -11.765 0.816 1.00 91.31 96 ARG A C 1
ATOM 739 O O . ARG A 1 96 ? -12.757 -12.138 1.891 1.00 91.31 96 ARG A O 1
ATOM 746 N N . PHE A 1 97 ? -12.047 -10.486 0.529 1.00 90.62 97 PHE A N 1
ATOM 747 C CA . PHE A 1 97 ? -12.373 -9.380 1.431 1.00 90.62 97 PHE A CA 1
ATOM 748 C C . PHE A 1 97 ? -13.872 -9.352 1.763 1.00 90.62 97 PHE A C 1
ATOM 750 O O . PHE A 1 97 ? -14.238 -9.404 2.938 1.00 90.62 97 PHE A O 1
ATOM 757 N N . PHE A 1 98 ? -14.749 -9.376 0.755 1.00 92.31 98 PHE A N 1
ATOM 758 C CA . PHE A 1 98 ? -16.197 -9.367 0.983 1.00 92.31 98 PHE A CA 1
ATOM 759 C C . PHE A 1 98 ? -16.716 -10.646 1.647 1.00 92.31 98 PHE A C 1
ATOM 761 O O . PHE A 1 98 ? -17.625 -10.570 2.471 1.00 92.31 98 PHE A O 1
ATOM 768 N N . VAL A 1 99 ? -16.125 -11.813 1.384 1.00 92.94 99 VAL A N 1
ATOM 769 C CA . VAL A 1 99 ? -16.432 -13.049 2.126 1.00 92.94 99 VAL A CA 1
ATOM 770 C C . VAL A 1 99 ? -16.106 -12.880 3.612 1.00 92.94 99 VAL A C 1
ATOM 772 O O . VAL A 1 99 ? -16.912 -13.242 4.464 1.00 92.94 99 VAL A O 1
ATOM 775 N N . VAL A 1 100 ? -14.958 -12.286 3.954 1.00 89.50 100 VAL A N 1
ATOM 776 C CA . VAL A 1 100 ? -14.608 -12.011 5.358 1.00 89.50 100 VAL A CA 1
ATOM 777 C C . VAL A 1 100 ? -15.590 -11.017 5.983 1.00 89.50 100 VAL A C 1
ATOM 779 O O . VAL A 1 100 ? -16.061 -11.259 7.093 1.00 89.50 100 VAL A O 1
ATOM 782 N N . VAL A 1 101 ? -15.947 -9.939 5.279 1.00 88.69 101 VAL A N 1
ATOM 783 C CA . VAL A 1 101 ? -16.910 -8.932 5.762 1.00 88.69 101 VAL A CA 1
ATOM 784 C C . VAL A 1 101 ? -18.294 -9.542 5.986 1.00 88.69 101 VAL A C 1
ATOM 786 O O . VAL A 1 101 ? -18.872 -9.369 7.057 1.00 88.69 101 VAL A O 1
ATOM 789 N N . THR A 1 102 ? -18.814 -10.294 5.015 1.00 88.50 102 THR A N 1
ATOM 790 C CA . THR A 1 102 ? -20.143 -10.918 5.094 1.00 88.50 102 THR A CA 1
ATOM 791 C C . THR A 1 102 ? -20.208 -11.978 6.182 1.00 88.50 102 THR A C 1
ATOM 793 O O . THR A 1 102 ? -21.149 -11.956 6.967 1.00 88.50 102 THR A O 1
ATOM 796 N N . ILE A 1 103 ? -19.196 -12.843 6.319 1.00 87.44 103 ILE A N 1
ATOM 797 C CA . ILE A 1 103 ? -19.131 -13.800 7.433 1.00 87.44 103 ILE A CA 1
ATOM 798 C C . ILE A 1 103 ? -19.088 -13.051 8.763 1.00 87.44 103 ILE A C 1
ATOM 800 O O . ILE A 1 103 ? -19.854 -13.388 9.657 1.00 87.44 103 ILE A O 1
ATOM 804 N N . THR A 1 104 ? -18.250 -12.021 8.900 1.00 83.44 104 THR A N 1
ATOM 805 C CA . THR A 1 104 ? -18.101 -11.271 10.160 1.00 83.44 104 THR A CA 1
ATOM 806 C C . THR A 1 104 ? -19.388 -10.540 10.546 1.00 83.44 104 THR A C 1
ATOM 808 O O . THR A 1 104 ? -19.777 -10.563 11.710 1.00 83.44 104 THR A O 1
ATOM 811 N N . SER A 1 105 ? -20.083 -9.943 9.576 1.00 82.00 105 SER A N 1
ATOM 812 C CA . SER A 1 105 ? -21.342 -9.227 9.802 1.00 82.00 105 SER A CA 1
ATOM 813 C C . SER A 1 105 ? -22.541 -10.169 9.994 1.00 82.00 105 SER A C 1
ATOM 815 O O . SER A 1 105 ? -23.410 -9.887 10.814 1.00 82.00 105 SER A O 1
ATOM 817 N N . SER A 1 106 ? -22.583 -11.304 9.287 1.00 81.12 106 SER A N 1
ATOM 818 C CA . SER A 1 106 ? -23.708 -12.252 9.289 1.00 81.12 106 SER A CA 1
ATOM 819 C C . SER A 1 106 ? -23.579 -13.382 10.315 1.00 81.12 106 SER A C 1
ATOM 821 O O . SER A 1 106 ? -24.555 -14.101 10.524 1.00 81.12 106 SER A O 1
ATOM 823 N N . SER A 1 107 ? -22.422 -13.584 10.963 1.00 73.06 107 SER A N 1
ATOM 824 C CA . SER A 1 107 ? -22.192 -14.736 11.860 1.00 73.06 107 SER A CA 1
ATOM 825 C C . SER A 1 107 ? -23.108 -14.778 13.093 1.00 73.06 107 SER A C 1
ATOM 827 O O . SER A 1 107 ? -23.029 -15.725 13.872 1.00 73.06 107 SER A O 1
ATOM 829 N N . GLY A 1 108 ? -23.946 -13.761 13.332 1.00 60.28 108 GLY A N 1
ATOM 830 C CA . GLY A 1 108 ? -24.988 -13.770 14.370 1.00 60.28 108 GLY A CA 1
ATOM 831 C C . GLY A 1 108 ? -24.471 -13.775 15.814 1.00 60.28 108 GLY A C 1
ATOM 832 O O . GLY A 1 108 ? -25.241 -13.601 16.755 1.00 60.28 108 GLY A O 1
ATOM 833 N N . LYS A 1 109 ? -23.157 -13.901 16.021 1.00 61.47 109 LYS A N 1
ATOM 834 C CA . LYS A 1 109 ? -22.480 -13.770 17.313 1.00 61.47 109 LYS A CA 1
ATOM 835 C C . LYS A 1 109 ? -22.279 -12.292 17.648 1.00 61.47 109 LYS A C 1
ATOM 837 O O . LYS A 1 109 ? -21.141 -11.887 17.849 1.00 61.47 109 LYS A O 1
ATOM 842 N N . ASN A 1 110 ? -23.369 -11.517 17.713 1.00 61.56 110 ASN A N 1
ATOM 843 C CA . ASN A 1 110 ? -23.450 -10.082 18.057 1.00 61.56 110 ASN A CA 1
ATOM 844 C C . ASN A 1 110 ? -22.940 -9.749 19.480 1.00 61.56 110 ASN A C 1
ATOM 846 O O . ASN A 1 110 ? -23.526 -8.957 20.215 1.00 61.56 110 ASN A O 1
ATOM 850 N N . LYS A 1 111 ? -21.847 -10.372 19.912 1.00 69.69 111 LYS A N 1
ATOM 851 C CA . LYS A 1 111 ? -21.095 -9.971 21.082 1.00 69.69 111 LYS A CA 1
ATOM 852 C C . LYS A 1 111 ? -20.382 -8.691 20.692 1.00 69.69 111 LYS A C 1
ATOM 854 O O . LYS A 1 111 ? -19.520 -8.705 19.817 1.00 69.69 111 LYS A O 1
ATOM 859 N N . ARG A 1 112 ? -20.781 -7.585 21.319 1.00 72.44 112 ARG A N 1
ATOM 860 C CA . ARG A 1 112 ? -20.058 -6.323 21.186 1.00 72.44 112 ARG A CA 1
ATOM 861 C C . ARG A 1 112 ? -18.602 -6.584 21.547 1.00 72.44 112 ARG A C 1
ATOM 863 O O . ARG A 1 112 ? -18.317 -7.135 22.611 1.00 72.44 112 ARG A O 1
ATOM 870 N N . CYS A 1 113 ? -17.702 -6.236 20.637 1.00 74.62 113 CYS A N 1
ATOM 871 C CA . CYS A 1 113 ? -16.281 -6.262 20.930 1.00 74.62 113 CYS A CA 1
ATOM 872 C C . CYS A 1 113 ? -15.998 -5.273 22.063 1.00 74.62 113 CYS A C 1
ATOM 874 O O . CYS A 1 113 ? -16.669 -4.242 22.174 1.00 74.62 113 CYS A O 1
ATOM 876 N N . ALA A 1 114 ? -15.000 -5.578 22.892 1.00 80.75 114 ALA A N 1
ATOM 877 C CA . ALA A 1 114 ? -14.503 -4.618 23.870 1.00 80.75 114 ALA A CA 1
ATOM 878 C C . ALA A 1 114 ? -14.145 -3.285 23.173 1.00 8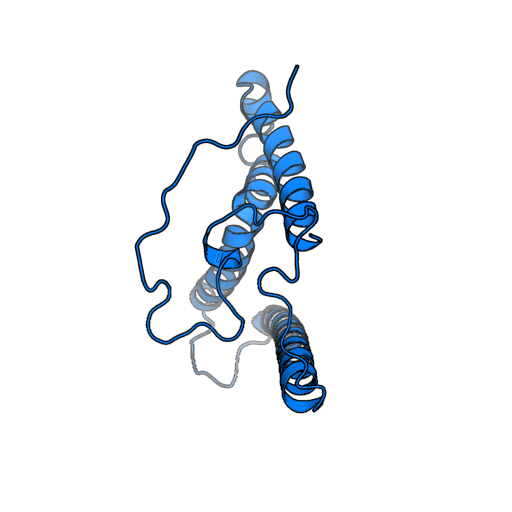0.75 114 ALA A C 1
ATOM 880 O O . ALA A 1 114 ? -13.817 -3.315 21.982 1.00 80.75 114 ALA A O 1
ATOM 881 N N . PRO A 1 115 ? -14.197 -2.134 23.875 1.00 81.50 115 PRO A N 1
ATOM 882 C CA . PRO A 1 115 ? -13.789 -0.831 23.337 1.00 81.50 115 PRO A CA 1
ATOM 883 C C . PRO A 1 115 ? -12.453 -0.885 22.588 1.00 81.50 115 PRO A C 1
ATOM 885 O O . PRO A 1 115 ? -12.364 -0.412 21.461 1.00 81.50 115 PRO A O 1
ATOM 888 N N . SER A 1 116 ? -11.473 -1.600 23.153 1.00 84.31 116 SER A N 1
ATOM 889 C CA . SER A 1 116 ? -10.180 -1.874 22.528 1.00 84.31 116 SER A CA 1
ATOM 890 C C . SER A 1 116 ? -10.002 -3.372 22.225 1.00 84.31 116 SER A C 1
ATOM 892 O O . SER A 1 116 ? -9.511 -4.124 23.067 1.00 84.31 116 SER A O 1
ATOM 894 N N . PRO A 1 117 ? -10.409 -3.857 21.037 1.00 80.75 117 PRO A N 1
ATOM 895 C CA . PRO A 1 117 ? -10.263 -5.266 20.661 1.00 80.75 117 PRO A CA 1
ATOM 896 C C . PRO A 1 117 ? -8.817 -5.659 20.323 1.00 80.75 117 PRO A C 1
ATOM 898 O O . PRO A 1 117 ? -8.514 -6.847 20.235 1.00 80.75 117 PRO A O 1
ATOM 901 N N . TRP A 1 118 ? -7.935 -4.675 20.128 1.00 81.12 118 TRP A N 1
ATOM 902 C CA . TRP A 1 118 ? -6.520 -4.866 19.797 1.00 81.12 118 TRP A CA 1
ATOM 903 C C . TRP A 1 118 ? -5.585 -4.498 20.956 1.00 81.12 118 TRP A C 1
ATOM 905 O O . TRP A 1 118 ? -4.378 -4.393 20.743 1.00 81.12 118 TRP A O 1
ATOM 915 N N . ALA A 1 119 ? -6.131 -4.270 22.157 1.00 77.31 119 ALA A N 1
ATOM 916 C CA . ALA A 1 119 ? -5.352 -3.883 23.324 1.00 77.31 119 ALA A CA 1
ATOM 917 C C . ALA A 1 119 ? -4.316 -4.957 23.673 1.00 77.31 119 ALA A C 1
ATOM 919 O O . ALA A 1 119 ? -4.651 -6.132 23.829 1.00 77.31 119 ALA A O 1
ATOM 920 N N . ILE A 1 120 ? -3.062 -4.536 23.817 1.00 70.12 120 ILE A N 1
ATOM 921 C CA . ILE A 1 120 ? -1.983 -5.362 24.374 1.00 70.12 120 ILE A CA 1
ATOM 922 C C . ILE A 1 120 ? -1.846 -5.089 25.882 1.00 70.12 120 ILE A C 1
ATOM 924 O O . ILE A 1 120 ? -1.501 -5.985 26.647 1.00 70.12 120 ILE A O 1
ATOM 928 N N . GLU A 1 121 ? -2.190 -3.874 26.313 1.00 69.25 121 GLU A N 1
ATOM 929 C CA . GLU A 1 121 ? -2.160 -3.418 27.702 1.00 69.25 121 GLU A CA 1
ATOM 930 C C . GLU A 1 121 ? -3.567 -3.063 28.201 1.00 69.25 121 GLU A C 1
ATOM 932 O O . GLU A 1 121 ? -4.500 -2.891 27.420 1.00 69.25 121 GLU A O 1
ATOM 937 N N . GLN A 1 122 ? -3.733 -2.963 29.523 1.00 67.06 122 GLN A N 1
ATOM 938 C CA . GLN A 1 122 ? -5.028 -2.683 30.160 1.00 67.06 122 GLN A CA 1
ATOM 939 C C . GLN A 1 122 ? -5.567 -1.283 29.827 1.00 67.06 122 GLN A C 1
ATOM 941 O O . GLN A 1 122 ? -6.781 -1.084 29.827 1.00 67.06 122 GLN A O 1
ATOM 946 N N . ASN A 1 123 ? -4.675 -0.334 29.527 1.00 68.56 123 ASN A N 1
ATOM 947 C CA . ASN A 1 123 ? -5.037 1.032 29.175 1.00 68.56 123 ASN A CA 1
ATOM 948 C C . ASN A 1 123 ? -5.081 1.221 27.648 1.00 68.56 123 ASN A C 1
ATOM 950 O O . ASN A 1 123 ? -4.214 0.709 26.936 1.00 68.56 123 ASN A O 1
ATOM 954 N N . PRO A 1 124 ? -6.065 1.974 27.124 1.00 70.06 124 PRO A N 1
ATOM 955 C CA . PRO A 1 124 ? -6.106 2.330 25.714 1.00 70.06 124 PRO A CA 1
ATOM 956 C C . PRO A 1 124 ? -4.919 3.235 25.375 1.00 70.06 124 PRO A C 1
ATOM 958 O O . PRO A 1 124 ? -4.701 4.258 26.018 1.00 70.06 124 PRO A O 1
ATOM 961 N N . THR A 1 125 ? -4.165 2.865 24.342 1.00 75.19 125 THR A N 1
ATOM 962 C CA . THR A 1 125 ? -2.980 3.610 23.891 1.00 75.19 125 THR A CA 1
ATOM 963 C C . THR A 1 125 ? -3.329 4.950 23.256 1.00 75.19 125 THR A C 1
ATOM 965 O O . THR A 1 125 ? -2.502 5.854 23.214 1.00 75.19 125 THR A O 1
ATOM 968 N N . THR A 1 126 ? -4.541 5.069 22.720 1.00 81.94 126 THR A N 1
ATOM 969 C CA . THR A 1 126 ? -4.989 6.224 21.946 1.00 81.94 126 THR A CA 1
ATOM 970 C C . THR A 1 126 ? -6.495 6.467 22.156 1.00 81.94 126 THR A C 1
ATOM 972 O O 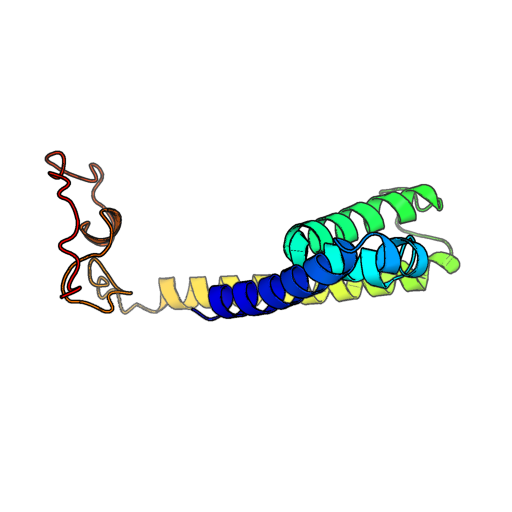. THR A 1 126 ? -7.234 5.521 22.464 1.00 81.94 126 THR A O 1
ATOM 975 N N . PRO A 1 127 ? -6.977 7.724 22.043 1.00 83.81 127 PRO A N 1
ATOM 976 C CA . PRO A 1 127 ? -8.341 8.103 22.426 1.00 83.81 127 PRO A CA 1
ATOM 977 C C . PRO A 1 127 ? -9.471 7.381 21.684 1.00 83.81 127 PRO A C 1
ATOM 979 O O . PRO A 1 127 ? -10.557 7.229 22.244 1.00 83.81 127 PRO A O 1
ATOM 982 N N . GLU A 1 128 ? -9.249 6.912 20.455 1.00 83.62 128 GLU A N 1
ATOM 983 C CA . GLU A 1 128 ? -10.253 6.177 19.677 1.00 83.62 128 GLU A CA 1
ATOM 984 C C . GLU A 1 128 ? -10.692 4.874 20.357 1.00 83.62 128 GLU A C 1
ATOM 986 O O . GLU A 1 128 ? -11.833 4.449 20.190 1.00 83.62 128 GLU A O 1
ATOM 991 N N . TRP A 1 129 ? -9.827 4.281 21.185 1.00 85.19 129 TRP A N 1
ATOM 992 C CA . TRP A 1 129 ? -10.103 3.035 21.901 1.00 85.19 129 TRP A CA 1
ATOM 993 C C . TRP A 1 129 ? -10.779 3.237 23.262 1.00 85.19 129 TRP A C 1
ATOM 995 O O . TRP A 1 129 ? -11.098 2.257 23.937 1.00 85.19 129 TRP A O 1
ATOM 1005 N N . MET A 1 130 ? -11.019 4.487 23.676 1.00 82.69 130 MET A N 1
ATOM 1006 C CA . MET A 1 130 ? -11.800 4.803 24.882 1.00 82.69 130 MET A CA 1
ATOM 1007 C C . MET A 1 130 ? -13.314 4.699 24.649 1.00 82.69 130 MET A C 1
ATOM 1009 O O . MET A 1 130 ? -14.093 4.712 25.602 1.00 82.69 130 MET A O 1
ATOM 1013 N N . VAL A 1 131 ? -13.747 4.616 23.389 1.00 85.25 131 VAL A N 1
ATOM 1014 C CA . VAL A 1 131 ? -15.159 4.672 23.001 1.00 85.25 131 VAL A CA 1
ATOM 1015 C C . VAL A 1 131 ? -15.733 3.261 22.851 1.00 85.25 131 VAL A C 1
ATOM 1017 O O . VAL A 1 131 ? -15.063 2.323 22.429 1.00 85.25 131 VAL A O 1
ATOM 1020 N N . GLN A 1 132 ? -17.007 3.098 23.205 1.00 83.62 132 GLN A N 1
ATOM 1021 C CA . GLN A 1 132 ? -17.733 1.839 23.023 1.00 83.62 132 GLN A CA 1
ATOM 1022 C C . GLN A 1 132 ? -17.943 1.486 21.540 1.00 83.62 132 GLN A C 1
ATOM 1024 O O . GLN A 1 132 ? -18.024 2.365 20.688 1.00 83.62 132 GLN A O 1
ATOM 1029 N N . ASN A 1 133 ? -18.099 0.190 21.248 1.00 80.75 133 ASN A N 1
ATOM 1030 C CA . ASN A 1 133 ? -18.400 -0.320 19.909 1.00 80.75 133 ASN A CA 1
ATOM 1031 C C . ASN A 1 133 ? -19.872 -0.787 19.820 1.00 80.75 133 ASN A C 1
ATOM 1033 O O . ASN A 1 133 ? -20.260 -1.688 20.574 1.00 80.75 133 ASN A O 1
ATOM 1037 N N . PRO A 1 134 ? -20.698 -0.256 18.894 1.00 85.38 134 PRO A N 1
ATOM 1038 C CA . PRO A 1 134 ? -20.419 0.852 17.973 1.00 85.38 134 PRO A CA 1
ATOM 1039 C C . PRO A 1 134 ? -20.345 2.213 18.697 1.00 85.38 134 PRO A C 1
ATOM 1041 O O . PRO A 1 134 ? -20.991 2.365 19.739 1.00 85.38 134 PRO A O 1
ATOM 1044 N N . PRO A 1 135 ? -19.611 3.202 18.151 1.00 85.88 135 PRO A N 1
ATOM 1045 C CA . PRO A 1 135 ? -19.528 4.534 18.742 1.00 85.88 135 PRO A CA 1
ATOM 1046 C C . PRO A 1 135 ? -20.899 5.198 18.888 1.00 85.88 135 PRO A C 1
ATOM 1048 O O . PRO A 1 135 ? -21.783 5.031 18.044 1.00 85.88 135 PRO A O 1
ATOM 1051 N N . ALA A 1 136 ? -21.072 5.971 19.960 1.00 85.88 136 ALA A N 1
ATOM 1052 C CA . ALA A 1 136 ? -22.251 6.812 20.131 1.00 85.88 136 ALA A CA 1
ATOM 1053 C C . ALA A 1 136 ? -22.246 7.970 19.115 1.00 85.88 136 ALA A C 1
ATOM 1055 O O . ALA A 1 136 ? -21.196 8.351 18.604 1.00 85.88 136 ALA A O 1
ATOM 1056 N N . PHE A 1 137 ? -23.420 8.556 18.850 1.00 87.12 137 PHE A N 1
ATOM 1057 C CA . PHE A 1 137 ? -23.564 9.679 17.911 1.00 87.12 137 PHE A CA 1
ATOM 1058 C C . PHE A 1 137 ? -22.666 10.875 18.273 1.00 87.12 137 PHE A C 1
ATOM 1060 O O . PHE A 1 137 ? -22.079 11.506 17.398 1.00 87.12 137 PHE A O 1
ATOM 1067 N N . HIS A 1 138 ? -22.515 11.136 19.572 1.00 87.69 138 HIS A N 1
ATOM 1068 C CA . HIS A 1 138 ? -21.479 12.009 20.107 1.00 87.69 138 HIS A CA 1
ATOM 1069 C C . HIS A 1 138 ? -20.378 11.140 20.717 1.00 87.69 138 HIS A C 1
ATOM 1071 O O . HIS A 1 138 ? -20.621 10.421 21.685 1.00 87.69 138 HIS A O 1
ATOM 1077 N N . THR A 1 139 ? -19.182 11.194 20.125 1.00 81.06 139 THR A N 1
ATOM 1078 C CA . THR A 1 139 ? -18.038 10.331 20.463 1.00 81.06 139 THR A CA 1
ATOM 1079 C C . THR A 1 139 ? -17.636 10.435 21.934 1.00 81.06 139 THR A C 1
ATOM 1081 O O . THR A 1 139 ? -17.369 9.420 22.572 1.00 81.06 139 THR A O 1
ATOM 1084 N N . PHE A 1 140 ? -17.651 11.653 22.479 1.00 86.00 140 PHE A N 1
ATOM 1085 C CA . PHE A 1 140 ? -17.424 11.924 23.893 1.00 86.00 140 PHE A CA 1
ATOM 1086 C C . PHE A 1 140 ? -18.509 12.871 24.412 1.00 86.00 140 PHE A C 1
ATOM 1088 O O . PHE A 1 140 ? -18.882 13.817 23.719 1.00 86.00 140 PHE A O 1
ATOM 1095 N N . GLY A 1 141 ? -19.013 12.616 25.623 1.00 84.44 141 GLY A N 1
ATOM 1096 C CA . GLY A 1 141 ? -19.913 13.549 26.312 1.00 84.44 141 GLY A CA 1
ATOM 1097 C C . GLY A 1 141 ? -19.180 14.789 26.831 1.00 84.44 141 GLY A C 1
ATOM 1098 O O . GLY A 1 141 ? -19.737 15.880 26.831 1.00 84.44 141 GLY A O 1
ATOM 1099 N N . GLU A 1 142 ? -17.909 14.624 27.198 1.00 86.00 142 GLU A N 1
ATOM 1100 C CA . GLU A 1 142 ? -16.996 15.682 27.628 1.00 86.00 142 GLU A CA 1
ATOM 1101 C C . GLU A 1 142 ? -15.630 15.463 26.975 1.00 86.00 142 GLU A C 1
ATOM 1103 O O . GLU A 1 142 ? -15.239 14.323 26.716 1.00 86.00 142 GLU A O 1
ATOM 1108 N N . LEU A 1 143 ? -14.899 16.543 26.688 1.00 85.50 143 LEU A N 1
ATOM 1109 C CA . LEU A 1 143 ? -13.580 16.431 26.066 1.00 85.50 143 LEU A CA 1
ATOM 1110 C C . LEU A 1 143 ? -12.615 15.689 27.005 1.00 85.50 143 LEU A C 1
ATOM 1112 O O . LEU A 1 143 ? -12.449 16.109 28.153 1.00 85.50 143 LEU A O 1
ATOM 1116 N N . PRO A 1 144 ? -11.957 14.611 26.542 1.00 83.56 144 PRO A N 1
ATOM 1117 C CA . PRO A 1 144 ? -11.026 13.879 27.380 1.00 83.56 144 PRO A CA 1
ATOM 1118 C C . PRO A 1 144 ? -9.804 14.744 27.696 1.00 83.56 144 PRO A C 1
ATOM 1120 O O . PRO A 1 144 ? -9.208 15.358 26.810 1.00 83.56 144 PRO A O 1
ATOM 1123 N N . ALA A 1 145 ? -9.410 14.769 28.968 1.00 83.56 145 ALA A N 1
ATOM 1124 C CA . ALA A 1 145 ? -8.170 15.407 29.382 1.00 83.56 145 ALA A CA 1
ATOM 1125 C C . ALA A 1 145 ? -6.980 14.557 28.913 1.00 83.56 145 ALA A C 1
ATOM 1127 O O . ALA A 1 145 ? -6.762 13.452 29.410 1.00 83.56 145 ALA A O 1
ATOM 1128 N N . ILE A 1 146 ? -6.213 15.078 27.958 1.00 83.25 146 ILE A N 1
ATOM 1129 C CA . ILE A 1 146 ? -5.002 14.427 27.456 1.00 83.25 146 ILE A CA 1
ATOM 1130 C C . ILE A 1 146 ? -3.865 14.742 28.426 1.00 83.25 146 ILE A C 1
ATOM 1132 O O . ILE A 1 146 ? -3.573 15.907 28.699 1.00 83.25 146 ILE A O 1
ATOM 1136 N N . LYS A 1 147 ? -3.245 13.695 28.963 1.00 81.44 147 LYS A N 1
ATOM 1137 C CA . LYS A 1 147 ? -2.019 13.784 29.756 1.00 81.44 147 LYS A CA 1
ATOM 1138 C C . LYS A 1 147 ? -0.901 13.077 29.008 1.00 81.44 147 LYS A C 1
ATOM 1140 O O . LYS A 1 147 ? -1.165 12.153 28.239 1.00 81.44 147 LYS A O 1
ATOM 1145 N N . GLU A 1 148 ? 0.327 13.510 29.260 1.00 78.94 148 GLU A N 1
ATOM 1146 C CA . GLU A 1 148 ? 1.503 12.808 28.759 1.00 78.94 148 GLU A CA 1
ATOM 1147 C C . GLU A 1 148 ? 1.516 11.368 29.276 1.00 78.94 148 GLU A C 1
ATOM 1149 O O . GLU A 1 148 ? 1.117 11.090 30.411 1.00 78.94 148 GLU A O 1
ATOM 1154 N N . THR A 1 149 ? 1.947 10.444 28.421 1.00 69.31 149 THR A N 1
ATOM 1155 C CA . THR A 1 149 ? 2.084 9.038 28.807 1.00 69.31 149 THR A CA 1
ATOM 1156 C C . THR A 1 149 ? 3.263 8.923 29.765 1.00 69.31 149 THR A C 1
ATOM 1158 O O . THR A 1 149 ? 4.370 9.330 29.414 1.00 69.31 149 THR A O 1
ATOM 1161 N N . GLU A 1 150 ? 3.057 8.370 30.963 1.00 66.00 150 GLU A N 1
ATOM 1162 C CA . GLU A 1 150 ? 4.188 8.058 31.838 1.00 66.00 150 GLU A CA 1
ATOM 1163 C C . GLU A 1 150 ? 5.043 6.982 31.165 1.00 66.00 150 GLU A C 1
ATOM 1165 O O . GLU A 1 150 ? 4.629 5.832 31.009 1.00 66.00 150 GLU A O 1
ATOM 1170 N N . SER A 1 151 ? 6.240 7.359 30.715 1.00 57.00 151 SER A N 1
ATOM 1171 C CA . SER A 1 151 ? 7.192 6.397 30.182 1.00 57.00 151 SER A CA 1
ATOM 1172 C C . SER A 1 151 ? 7.665 5.508 31.329 1.00 57.00 151 SER A C 1
ATOM 1174 O O . SER A 1 151 ? 8.345 5.989 32.236 1.00 57.00 151 SER A O 1
ATOM 1176 N N . TYR A 1 152 ? 7.380 4.206 31.274 1.00 55.59 152 TYR A N 1
ATOM 1177 C CA . TYR A 1 152 ? 8.006 3.195 32.136 1.00 55.59 152 TYR A CA 1
ATOM 1178 C C . TYR A 1 152 ? 9.486 2.970 31.759 1.00 55.59 152 TYR A C 1
ATOM 1180 O O . TYR A 1 152 ? 9.943 1.843 31.585 1.00 55.59 152 TYR A O 1
ATOM 1188 N N . VAL A 1 153 ? 10.244 4.053 31.602 1.00 49.78 153 VAL A N 1
ATOM 1189 C CA . VAL A 1 153 ? 11.691 4.053 31.412 1.00 49.78 153 VAL A CA 1
ATOM 1190 C C . VAL A 1 153 ? 12.285 4.590 32.709 1.00 49.78 153 VAL A C 1
ATOM 1192 O O . VAL A 1 153 ? 12.181 5.779 33.001 1.00 49.78 153 VAL A O 1
ATOM 1195 N N . LYS A 1 154 ? 12.836 3.682 33.518 1.00 43.72 154 LYS A N 1
ATOM 1196 C CA . LYS A 1 154 ? 13.837 4.026 34.532 1.00 43.72 154 LYS A CA 1
ATOM 1197 C C . LYS A 1 154 ? 15.217 3.962 33.901 1.00 43.72 154 LYS A C 1
ATOM 1199 O O . LYS A 1 154 ? 15.421 3.039 33.082 1.00 43.72 154 LYS A O 1
#

InterPro domains:
  IPR000883 Cytochrome c oxidase subunit I [PF00115] (1-60)
  IPR000883 Cytochrome c oxidase subunit I [PR01165] (3-21)
  IPR000883 Cytochrome c oxidase subunit I [PR01165] (31-50)
  IPR000883 Cytochrome c oxidase subunit I [PTHR10422] (1-60)
  IPR023616 Cytochrome c oxidase-like, subunit I domain [PS50855] (1-147)
  IPR036927 Cytochrome c oxidase-like, subunit I superfamily [G3DSA:1.20.210.10] (1-60)
  IPR036927 Cytochrome c oxidase-like, subunit I superfamily [G3DSA:1.20.210.10] (61-154)
  IPR036927 Cytochrome c oxidase-like, subunit I superfamily [SSF81442] (1-147)

pLDDT: mean 79.53, std 9.97, range [43.72, 94.88]

Foldseek 3Di:
DVVVVVLCVLQVVLVVLVVQCVDPVSVVVCPPHVSVVSSCCSNCVVVVVVCVVVVLVVVCVVVPPDPPDPDDDPVCVVSVVVVVVVVVVVVVVVVVVVVVVCCVVVVPPPPFQQLCNPDPDPDDPDLSSVAGVPGDPDNDPDDDDDDDDPPPDD

Organism: NCBI:txid402998